Protein AF-A0A1I2TLM8-F1 (afdb_monomer_lite)

Structure (mmCIF, N/CA/C/O backbone):
data_AF-A0A1I2TLM8-F1
#
_entry.id   AF-A0A1I2TLM8-F1
#
loop_
_atom_site.group_PDB
_atom_site.id
_atom_site.type_symbol
_atom_site.label_atom_id
_atom_site.label_alt_id
_atom_site.label_comp_id
_atom_site.label_asym_id
_atom_site.label_entity_id
_atom_site.label_seq_id
_atom_site.pdbx_PDB_ins_code
_atom_site.Cartn_x
_atom_site.Cartn_y
_atom_site.Cartn_z
_atom_site.occupancy
_atom_site.B_iso_or_equiv
_atom_site.auth_seq_id
_atom_site.auth_comp_id
_atom_site.auth_asym_id
_atom_site.auth_atom_id
_atom_site.pdbx_PDB_model_num
ATOM 1 N N . MET A 1 1 ? 15.460 -7.184 -17.077 1.00 69.81 1 MET A N 1
ATOM 2 C CA . MET A 1 1 ? 14.285 -7.727 -16.363 1.00 69.81 1 MET A CA 1
ATOM 3 C C . MET A 1 1 ? 13.076 -7.492 -17.248 1.00 69.81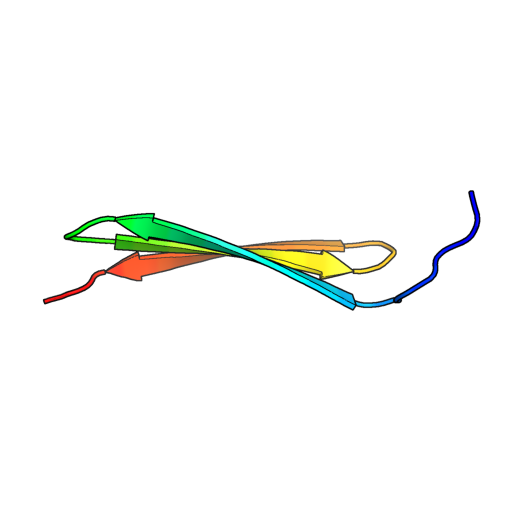 1 MET A C 1
ATOM 5 O O . MET A 1 1 ? 12.917 -6.368 -17.702 1.00 69.81 1 MET A O 1
ATOM 9 N N . HIS A 1 2 ? 12.317 -8.535 -17.590 1.00 82.88 2 HIS A N 1
ATOM 10 C CA . HIS A 1 2 ? 11.155 -8.408 -18.474 1.00 82.88 2 HIS A CA 1
ATOM 11 C C . HIS A 1 2 ? 9.921 -8.151 -17.605 1.00 82.88 2 HIS A C 1
ATOM 13 O O . HIS A 1 2 ? 9.560 -9.003 -16.793 1.00 82.88 2 HIS A O 1
ATOM 19 N N . VAL A 1 3 ? 9.324 -6.967 -17.718 1.00 78.19 3 VAL A N 1
ATOM 20 C CA . VAL A 1 3 ? 8.079 -6.643 -17.012 1.00 78.19 3 VAL A CA 1
ATOM 21 C C . VAL A 1 3 ? 6.948 -7.407 -17.703 1.00 78.19 3 VAL A C 1
ATOM 23 O O . VAL A 1 3 ? 6.801 -7.325 -18.920 1.00 78.19 3 VAL A O 1
ATOM 26 N N . ILE A 1 4 ? 6.218 -8.226 -16.939 1.00 87.19 4 ILE A N 1
ATOM 27 C CA . ILE A 1 4 ? 5.095 -9.044 -17.442 1.00 87.19 4 ILE A CA 1
ATOM 28 C C . ILE A 1 4 ? 3.757 -8.317 -17.229 1.00 87.19 4 ILE A C 1
ATOM 30 O O . ILE A 1 4 ? 2.814 -8.521 -17.984 1.00 87.19 4 ILE A O 1
ATOM 34 N N . SER A 1 5 ? 3.684 -7.453 -16.213 1.00 87.38 5 SER A N 1
ATOM 35 C CA . SER A 1 5 ? 2.540 -6.585 -15.933 1.00 87.38 5 SER A CA 1
ATOM 36 C C . SER A 1 5 ? 3.045 -5.234 -15.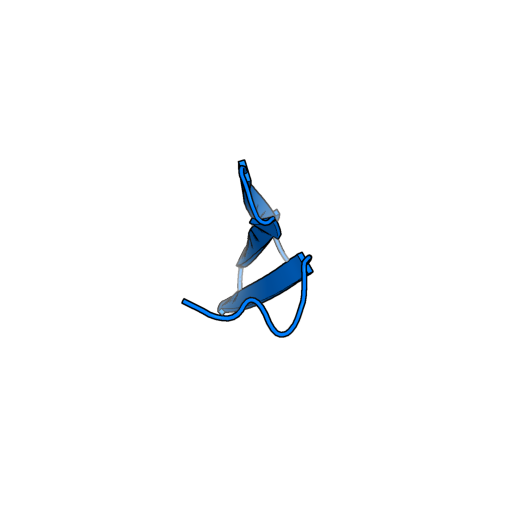443 1.00 87.38 5 SER A C 1
ATOM 38 O O . SER A 1 5 ? 3.831 -5.189 -14.496 1.00 87.38 5 SER A O 1
ATOM 40 N N . ASP A 1 6 ? 2.564 -4.152 -16.050 1.00 87.50 6 ASP A N 1
ATOM 41 C CA . ASP A 1 6 ? 2.957 -2.776 -15.704 1.00 87.50 6 ASP A CA 1
ATOM 42 C C . ASP A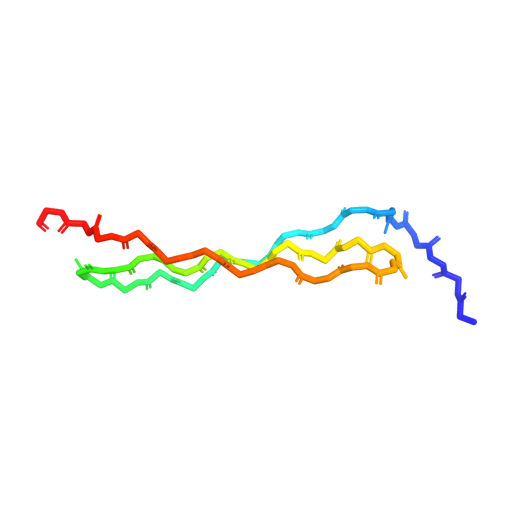 1 6 ? 2.358 -2.304 -14.371 1.00 87.50 6 ASP A C 1
ATOM 44 O O . ASP A 1 6 ? 2.756 -1.276 -13.824 1.00 87.50 6 ASP A O 1
ATOM 48 N N . ARG A 1 7 ? 1.372 -3.048 -13.852 1.00 90.88 7 ARG A N 1
ATOM 49 C CA . ARG A 1 7 ? 0.689 -2.779 -12.584 1.00 90.88 7 ARG A CA 1
ATOM 50 C C . ARG A 1 7 ? 0.434 -4.074 -11.834 1.00 90.88 7 ARG A C 1
ATOM 52 O O . ARG A 1 7 ? -0.160 -5.004 -12.381 1.00 90.88 7 ARG A O 1
ATOM 59 N N . VAL A 1 8 ? 0.837 -4.124 -10.571 1.00 94.31 8 VAL A N 1
ATOM 60 C CA . VAL A 1 8 ? 0.528 -5.233 -9.662 1.00 94.31 8 VAL A CA 1
ATOM 61 C C . VAL A 1 8 ? 0.145 -4.696 -8.290 1.00 94.31 8 VAL A C 1
ATOM 63 O O . VAL A 1 8 ? 0.604 -3.634 -7.878 1.00 94.31 8 VAL A O 1
ATOM 66 N N . CYS A 1 9 ? -0.709 -5.421 -7.572 1.00 95.62 9 CYS A N 1
ATOM 67 C CA . CYS A 1 9 ? -1.110 -5.056 -6.219 1.00 95.62 9 CYS A CA 1
ATOM 68 C C . CYS A 1 9 ? -0.991 -6.264 -5.291 1.00 95.62 9 CYS A C 1
ATOM 70 O O . CYS A 1 9 ? -1.459 -7.352 -5.625 1.00 95.62 9 CYS A O 1
ATOM 72 N N . GLY A 1 10 ? -0.367 -6.059 -4.132 1.00 96.50 10 GLY A N 1
ATOM 73 C CA . GLY A 1 10 ? -0.361 -7.005 -3.020 1.00 96.50 10 GLY A CA 1
ATOM 74 C C . GLY A 1 10 ? -1.201 -6.467 -1.868 1.00 96.50 10 GLY A C 1
ATOM 75 O O . GLY A 1 10 ? -1.166 -5.268 -1.591 1.00 96.50 10 GLY A O 1
ATOM 76 N N . MET A 1 11 ? -1.946 -7.340 -1.192 1.00 97.81 11 MET A N 1
ATOM 77 C CA . MET A 1 11 ? -2.760 -6.964 -0.036 1.00 97.81 11 MET A CA 1
ATOM 78 C C . MET A 1 11 ? -2.409 -7.828 1.170 1.00 97.81 11 MET A C 1
ATOM 80 O O . MET A 1 11 ? -2.363 -9.051 1.071 1.00 97.81 11 MET A O 1
ATOM 84 N N . ASP A 1 12 ? -2.201 -7.170 2.303 1.00 97.44 12 ASP A N 1
ATOM 85 C CA . ASP A 1 12 ? -2.004 -7.785 3.606 1.00 97.44 12 ASP A CA 1
ATOM 86 C C . ASP A 1 12 ? -3.235 -7.516 4.478 1.00 97.44 12 ASP A C 1
ATOM 88 O O . ASP A 1 12 ? -3.566 -6.365 4.785 1.00 97.44 12 ASP A O 1
ATOM 92 N N . VAL A 1 13 ? -3.955 -8.582 4.823 1.00 96.94 13 VAL A N 1
ATOM 93 C CA . VAL A 1 13 ? -5.271 -8.520 5.466 1.00 96.94 13 VAL A CA 1
ATOM 94 C C . VAL A 1 13 ? -5.160 -8.999 6.906 1.00 96.94 13 VAL A C 1
ATOM 96 O O . VAL A 1 13 ? -4.843 -10.154 7.174 1.00 96.94 13 VAL A O 1
ATOM 99 N N . HIS A 1 14 ? -5.497 -8.112 7.834 1.00 95.94 14 HIS A N 1
ATOM 100 C CA . HIS A 1 14 ? -5.571 -8.371 9.265 1.00 95.94 14 HIS A CA 1
ATOM 101 C C . HIS A 1 14 ? -6.982 -8.075 9.783 1.00 95.94 14 HIS A C 1
ATOM 103 O O . HIS A 1 14 ? -7.758 -7.351 9.166 1.00 95.94 14 HIS A O 1
ATOM 109 N N . LYS A 1 15 ? -7.313 -8.586 10.975 1.00 96.56 15 LYS A N 1
ATOM 110 C CA . LYS A 1 15 ? -8.660 -8.458 11.564 1.00 96.56 15 LYS A CA 1
ATOM 111 C C . LYS A 1 15 ? -9.175 -7.014 11.677 1.00 96.56 15 LYS A C 1
ATOM 113 O O . LYS A 1 15 ? -10.382 -6.820 11.662 1.00 96.56 15 LYS A O 1
ATOM 118 N N . LYS A 1 16 ? -8.279 -6.037 11.859 1.00 97.12 16 LYS A N 1
ATOM 119 C CA . LYS A 1 16 ? -8.616 -4.616 12.071 1.00 97.12 16 LYS A CA 1
ATOM 120 C C . LYS A 1 16 ? -8.106 -3.686 10.968 1.00 97.12 16 LYS A C 1
ATOM 122 O O . LYS A 1 16 ? -8.324 -2.477 11.037 1.00 97.12 16 LYS A O 1
ATOM 127 N N . SER A 1 17 ? -7.359 -4.216 10.004 1.00 97.69 17 SER A N 1
ATOM 128 C CA . SER A 1 17 ? -6.669 -3.391 9.021 1.00 97.69 17 SER A CA 1
ATOM 129 C C . SER A 1 17 ? -6.355 -4.158 7.754 1.00 97.69 17 SER A C 1
ATOM 131 O O . SER A 1 17 ? -5.994 -5.331 7.798 1.00 97.69 17 SER A O 1
ATOM 133 N N . ILE A 1 18 ? -6.403 -3.460 6.632 1.00 98.06 18 ILE A N 1
ATOM 134 C CA . ILE A 1 18 ? -5.968 -3.974 5.339 1.00 98.06 18 ILE A CA 1
ATOM 135 C C . ILE A 1 18 ? -4.936 -3.006 4.786 1.00 98.06 18 ILE A C 1
ATOM 137 O O . ILE A 1 18 ? -5.223 -1.817 4.666 1.00 98.06 18 ILE A O 1
ATOM 141 N N . THR A 1 19 ? -3.758 -3.499 4.421 1.00 97.94 19 THR A N 1
ATOM 142 C CA . THR A 1 19 ? -2.736 -2.699 3.740 1.00 97.94 19 THR A CA 1
ATOM 143 C C . THR A 1 19 ? -2.595 -3.177 2.305 1.00 97.94 19 THR A C 1
ATOM 145 O O . THR A 1 19 ? -2.298 -4.342 2.062 1.00 97.94 19 THR A O 1
ATOM 148 N N . ALA A 1 20 ? -2.803 -2.277 1.350 1.00 97.75 20 ALA A N 1
ATOM 149 C CA . ALA A 1 20 ? -2.585 -2.505 -0.069 1.00 97.75 20 ALA A CA 1
ATOM 150 C C . ALA A 1 20 ? -1.281 -1.831 -0.516 1.00 97.75 20 ALA A C 1
ATOM 152 O O . ALA A 1 20 ? -1.007 -0.682 -0.161 1.00 97.75 20 ALA A O 1
ATOM 153 N N . CYS A 1 21 ? -0.496 -2.545 -1.316 1.00 97.50 21 CYS A N 1
ATOM 154 C CA . CYS A 1 21 ? 0.709 -2.057 -1.967 1.00 97.50 21 CYS A CA 1
ATOM 155 C C . CYS A 1 21 ? 0.517 -2.139 -3.477 1.00 97.50 21 CYS A C 1
ATOM 157 O O . CYS A 1 21 ? 0.526 -3.238 -4.031 1.00 97.50 21 CYS A O 1
ATOM 159 N N . LEU A 1 22 ? 0.379 -0.990 -4.130 1.00 96.12 22 LEU A N 1
ATOM 160 C CA . LEU A 1 22 ? 0.367 -0.887 -5.581 1.00 96.12 22 LEU A CA 1
ATOM 161 C C . LEU A 1 22 ? 1.801 -0.664 -6.059 1.00 96.12 22 LEU A C 1
ATOM 163 O O . LEU A 1 22 ? 2.482 0.252 -5.602 1.00 96.12 22 LEU A O 1
ATOM 167 N N . LEU A 1 23 ? 2.261 -1.522 -6.959 1.00 94.69 23 LEU A N 1
ATOM 168 C CA . LEU A 1 23 ? 3.537 -1.378 -7.643 1.00 94.69 23 LEU A CA 1
ATOM 169 C C . LEU A 1 23 ? 3.252 -1.123 -9.119 1.00 94.69 23 LEU A C 1
ATOM 171 O O . LEU A 1 23 ? 2.643 -1.951 -9.804 1.00 94.69 23 LEU A O 1
ATOM 175 N N . LEU A 1 24 ? 3.686 0.042 -9.572 1.00 90.12 24 LEU A N 1
ATOM 176 C CA . LEU A 1 24 ? 3.824 0.416 -10.969 1.00 90.12 24 LEU A CA 1
ATOM 177 C C . LEU A 1 24 ? 5.284 0.190 -11.388 1.00 90.12 24 LEU A C 1
ATOM 179 O O . LEU A 1 24 ? 6.150 -0.098 -10.560 1.00 90.12 24 LEU A O 1
ATOM 183 N N . SER A 1 25 ? 5.567 0.308 -12.681 1.00 85.81 25 SER A N 1
ATOM 184 C CA . SER A 1 25 ? 6.926 0.191 -13.229 1.00 85.81 25 SER A CA 1
ATOM 185 C C . SER A 1 25 ? 7.943 1.168 -12.618 1.00 85.81 25 SER A C 1
ATOM 187 O O . SER A 1 25 ? 9.137 0.879 -12.604 1.00 85.81 25 SER A O 1
ATOM 189 N N . ASP A 1 26 ? 7.477 2.312 -12.128 1.00 88.19 26 ASP A N 1
ATOM 190 C CA . ASP A 1 26 ? 8.256 3.464 -11.666 1.00 88.19 26 ASP A CA 1
ATOM 191 C C . ASP A 1 26 ? 7.855 3.957 -10.269 1.00 88.19 26 ASP A C 1
ATOM 193 O O . ASP A 1 26 ? 8.644 4.621 -9.598 1.00 88.19 26 ASP A O 1
ATOM 197 N N . GLU A 1 27 ? 6.659 3.598 -9.806 1.00 92.25 27 GLU A N 1
ATOM 198 C CA . GLU A 1 27 ? 6.107 4.081 -8.547 1.00 92.25 27 GLU A CA 1
ATOM 199 C C . GLU A 1 27 ? 5.637 2.951 -7.632 1.00 92.25 27 GLU A C 1
ATOM 201 O O . GLU A 1 27 ? 5.223 1.866 -8.048 1.00 92.25 27 GLU A O 1
ATOM 206 N N . LYS A 1 28 ? 5.678 3.238 -6.332 1.00 94.56 28 LYS A N 1
ATOM 207 C CA . LYS A 1 28 ? 5.113 2.387 -5.293 1.00 94.56 28 LYS A CA 1
ATOM 208 C C . LYS A 1 28 ? 4.177 3.218 -4.438 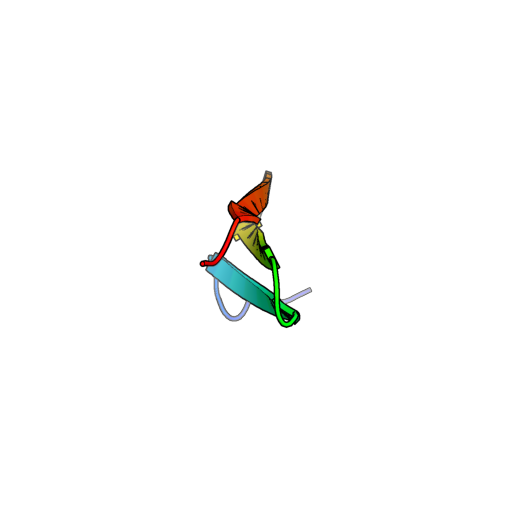1.00 94.56 28 LYS A C 1
ATOM 210 O O . LYS A 1 28 ? 4.618 4.150 -3.770 1.00 94.56 28 LYS A O 1
ATOM 215 N N . GLU A 1 29 ? 2.920 2.805 -4.373 1.00 96.19 29 GLU A N 1
ATOM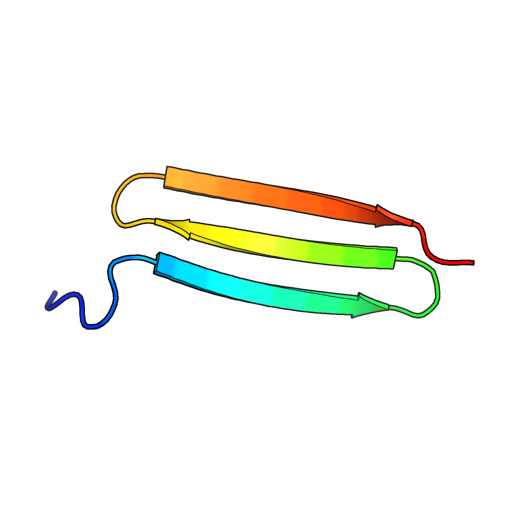 216 C CA . GLU A 1 29 ? 1.936 3.396 -3.475 1.00 96.19 29 GLU A CA 1
ATOM 217 C C . GLU A 1 29 ? 1.545 2.411 -2.378 1.00 96.19 29 GLU A C 1
ATOM 219 O O . GLU A 1 29 ? 1.316 1.223 -2.616 1.00 96.19 29 GLU A O 1
ATOM 224 N N . LEU A 1 30 ? 1.441 2.922 -1.154 1.00 96.81 30 LEU A N 1
ATOM 225 C CA . LEU A 1 30 ? 0.959 2.175 -0.000 1.00 96.81 30 LEU A CA 1
ATOM 226 C C . LEU A 1 30 ? -0.281 2.858 0.558 1.00 96.81 30 LEU A C 1
ATOM 228 O O . LEU A 1 30 ? -0.293 4.068 0.787 1.00 96.81 30 LEU A O 1
ATOM 232 N N . ARG A 1 31 ? -1.317 2.064 0.816 1.00 97.69 31 ARG A N 1
ATOM 233 C CA . ARG A 1 31 ? -2.542 2.525 1.466 1.00 97.69 31 ARG A CA 1
ATOM 234 C C . ARG A 1 31 ? -2.980 1.536 2.524 1.00 97.69 31 ARG A C 1
ATOM 236 O O . ARG A 1 31 ? -3.088 0.346 2.249 1.00 97.69 31 ARG A O 1
ATOM 243 N N . THR A 1 32 ? -3.293 2.046 3.708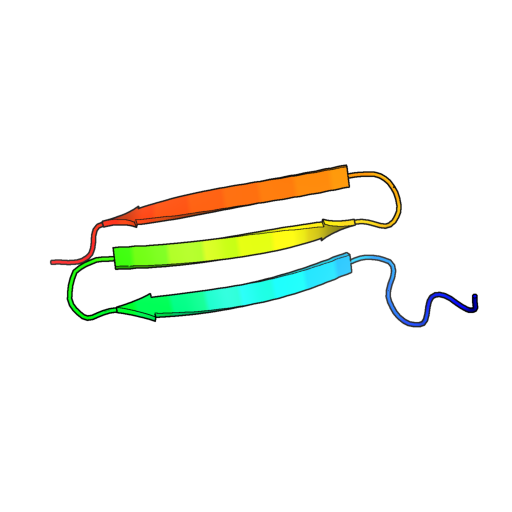 1.00 97.75 32 THR A N 1
ATOM 244 C CA . THR A 1 32 ? -3.847 1.249 4.802 1.00 97.75 32 THR A CA 1
ATOM 245 C C . THR A 1 32 ? -5.261 1.711 5.107 1.00 97.75 32 THR A C 1
ATOM 247 O O . THR A 1 32 ? -5.537 2.906 5.200 1.00 97.75 32 THR A O 1
ATOM 250 N N . PHE A 1 33 ? -6.152 0.744 5.272 1.00 97.44 33 PHE A N 1
ATOM 251 C CA . PHE A 1 33 ? -7.558 0.927 5.582 1.00 97.44 33 PHE A CA 1
ATOM 252 C C . PHE A 1 33 ? -7.852 0.288 6.935 1.00 97.44 33 PHE A C 1
ATOM 254 O O . PHE A 1 33 ? -7.386 -0.818 7.209 1.00 97.44 33 PHE A O 1
ATOM 261 N N . GLY A 1 34 ? -8.628 0.972 7.774 1.00 96.75 34 GLY A N 1
ATOM 262 C CA . GLY A 1 34 ? -9.216 0.361 8.965 1.00 96.75 34 GLY A CA 1
ATOM 263 C C . GLY A 1 34 ? -10.415 -0.505 8.585 1.00 96.75 34 GLY A C 1
ATOM 264 O O . GLY A 1 34 ? -11.136 -0.185 7.639 1.00 96.75 34 GLY A O 1
ATOM 265 N N . THR A 1 35 ? -10.630 -1.592 9.317 1.00 91.00 35 THR A N 1
ATOM 266 C CA . THR A 1 35 ? -11.844 -2.415 9.213 1.00 91.00 35 THR A CA 1
ATOM 267 C C . THR A 1 35 ? -12.698 -2.258 10.474 1.00 91.00 35 THR A C 1
ATOM 269 O O . THR A 1 35 ? -12.223 -1.716 11.474 1.00 91.00 35 THR A O 1
ATOM 272 N N . MET A 1 36 ? -13.962 -2.691 10.405 1.00 87.19 36 MET A N 1
ATOM 273 C CA . MET A 1 36 ? -14.917 -2.647 11.526 1.00 87.19 36 MET A CA 1
ATOM 274 C C . MET A 1 36 ? -14.462 -3.499 12.717 1.00 87.19 36 MET A C 1
ATOM 276 O O . MET A 1 36 ? -13.873 -4.581 12.479 1.00 87.19 36 MET A O 1
#

pLDDT: mean 92.88, std 6.3, range [69.81, 98.06]

Organism: NCBI:txid396056

Secondary structure (DSSP, 8-state):
---S-SEEEEEEEETTEEEEEEEESS-EEEEEEE--

Sequence (36 aa):
MHVISDRVCGMDVHKKSITACLLLSDEKELRTFGTM

Radius of gyration: 12.13 Å; chains: 1; bounding box: 29×13×30 Å

Foldseek 3Di:
DDDPDQWDKDWDDDPFKIWIWIDGPPDIDIDMDTDD